Protein AF-A0A2M7H7P6-F1 (afdb_monomer_lite)

Radius of gyration: 34.3 Å; chains: 1; bounding box: 42×43×106 Å

Foldseek 3Di:
DLVVVCVVCPVVSLVVLLVVQLVVLCVVLVVVLVVVLVVLLVCLVVVVVPVDDSVVVSVVVNVVSVVVSVVSSVVRSVVVSVVDDDPPPDDPPPPPPPPPPPDQDQQHQPPVPPRHGNCVPVVVPD

Secondary structure (DSSP, 8-state):
-HHHHHHHH-HHHHHHHHHHHHHHHHHHHHHHHHHHHHHHHHHHHHHGGGSS-HHHHHHHHHHHHHHHHHHHHHHHHHHHHHH----------------------TTSBPTTSSSSBGGGTTTTT-

Sequence (126 aa):
LYEQKEKEIGSENMRLIERVVMLRVIDKLWMEHLTAMEDMRQGIGLRAVGQQDPLMVYKREGRALFDGLLASIQHDVARNIYRVNLVKKEPPRQKQAVIAGKKVGRNDPCPCGSGKKYKHCCGRGI

Structure (mmCIF, N/CA/C/O backbone):
data_AF-A0A2M7H7P6-F1
#
_entry.id   AF-A0A2M7H7P6-F1
#
loop_
_atom_site.group_PDB
_atom_site.id
_atom_site.type_symbol
_atom_site.label_atom_id
_atom_site.label_alt_id
_atom_site.label_comp_id
_atom_site.label_asym_id
_atom_site.label_entity_id
_atom_site.label_seq_id
_atom_site.pdbx_PDB_ins_code
_atom_site.Cartn_x
_atom_site.Cartn_y
_atom_site.Cartn_z
_atom_site.occupancy
_atom_site.B_iso_or_equiv
_atom_site.auth_seq_id
_atom_site.auth_comp_id
_atom_site.auth_asym_id
_atom_site.auth_atom_id
_atom_site.pdbx_PDB_model_num
ATOM 1 N N . LEU A 1 1 ? -21.315 0.460 5.368 1.00 82.75 1 LEU A N 1
ATOM 2 C CA . LEU A 1 1 ? -20.208 -0.378 5.900 1.00 82.75 1 LEU A CA 1
ATOM 3 C C . LEU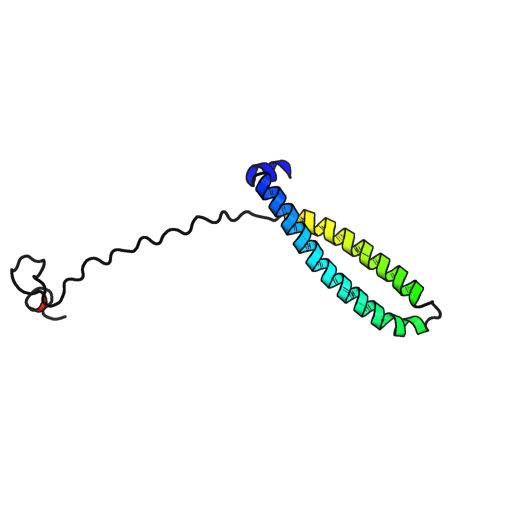 A 1 1 ? -19.122 0.470 6.557 1.00 82.75 1 LEU A C 1
ATOM 5 O O . LEU A 1 1 ? -18.858 0.258 7.730 1.00 82.75 1 LEU A O 1
ATOM 9 N N . TYR A 1 2 ? -18.540 1.451 5.856 1.00 87.56 2 TYR A N 1
ATOM 10 C CA . TYR A 1 2 ? -17.523 2.341 6.437 1.00 87.56 2 TYR A CA 1
ATOM 11 C C . TYR A 1 2 ? -18.008 3.103 7.680 1.00 87.56 2 TYR A C 1
ATOM 13 O O . TYR A 1 2 ? -17.400 3.009 8.738 1.00 87.56 2 TYR A O 1
ATOM 21 N N . GLU A 1 3 ? -19.158 3.774 7.579 1.00 89.94 3 GLU A N 1
ATOM 22 C CA . GLU A 1 3 ? -19.742 4.560 8.679 1.00 89.94 3 GLU A CA 1
ATOM 23 C C . GLU A 1 3 ? -20.009 3.732 9.941 1.00 89.94 3 GLU A C 1
ATOM 25 O O . GLU A 1 3 ? -19.872 4.218 11.059 1.00 89.94 3 GLU A O 1
ATOM 30 N N . GLN A 1 4 ? -20.393 2.464 9.775 1.00 87.88 4 GLN A N 1
ATOM 31 C CA . GLN A 1 4 ? -20.612 1.555 10.897 1.00 87.88 4 GLN A CA 1
ATOM 32 C C . GLN A 1 4 ? -19.295 1.265 11.618 1.00 87.88 4 GLN A C 1
ATOM 34 O O . GLN A 1 4 ? -19.225 1.354 12.840 1.00 87.88 4 GLN A O 1
ATOM 39 N N . LYS A 1 5 ? -18.230 1.019 10.852 1.00 85.56 5 LYS A N 1
ATOM 40 C CA . LYS A 1 5 ? -16.889 0.814 11.391 1.00 85.56 5 LYS A CA 1
ATOM 41 C C . LYS A 1 5 ? -16.346 2.070 12.081 1.00 85.56 5 LYS A C 1
ATOM 43 O O . LYS A 1 5 ? -15.743 1.972 13.146 1.00 85.56 5 LYS A O 1
ATOM 48 N N . GLU A 1 6 ? -16.604 3.251 11.521 1.00 89.69 6 GLU A N 1
ATOM 49 C CA . GLU A 1 6 ? -16.228 4.529 12.137 1.00 89.69 6 GLU A CA 1
ATOM 50 C C . GLU A 1 6 ? -16.952 4.752 13.475 1.00 89.69 6 GLU A C 1
ATOM 52 O O . GLU A 1 6 ? -16.329 5.194 14.440 1.00 89.69 6 GLU A O 1
ATOM 57 N N . LYS A 1 7 ? -18.234 4.374 13.579 1.00 89.56 7 LYS A N 1
ATOM 58 C CA . LYS A 1 7 ? -18.986 4.416 14.847 1.00 89.56 7 LYS A CA 1
ATOM 59 C C . LYS A 1 7 ? -18.428 3.451 15.900 1.00 89.56 7 LYS A C 1
ATOM 61 O O . LYS A 1 7 ? -18.401 3.802 17.074 1.00 89.56 7 LYS A O 1
ATOM 66 N N . GLU A 1 8 ? -17.975 2.263 15.499 1.00 86.56 8 GLU A N 1
ATOM 67 C CA . GLU A 1 8 ? -17.404 1.255 16.411 1.00 86.56 8 GLU A CA 1
ATOM 68 C C . GLU A 1 8 ? -16.015 1.640 16.950 1.00 86.56 8 GLU A C 1
ATOM 70 O O . GLU A 1 8 ? -15.700 1.383 18.113 1.00 86.56 8 GLU A O 1
ATOM 75 N N . ILE A 1 9 ? -15.177 2.247 16.106 1.00 86.31 9 ILE A N 1
ATOM 76 C CA . ILE A 1 9 ? -13.778 2.602 16.408 1.00 86.31 9 ILE A CA 1
ATOM 77 C C . ILE A 1 9 ? -13.671 4.006 17.035 1.00 86.31 9 ILE A C 1
ATOM 79 O O . ILE A 1 9 ? -12.785 4.263 17.859 1.00 86.31 9 ILE A O 1
ATOM 83 N N . GLY A 1 10 ? -14.584 4.905 16.666 1.00 90.69 10 GLY A N 1
ATOM 84 C CA . GLY A 1 10 ? -14.525 6.335 16.948 1.00 90.69 10 GLY A CA 1
ATOM 85 C C . GLY A 1 10 ? -13.794 7.104 15.846 1.00 90.69 10 GLY A C 1
ATOM 86 O O . GLY A 1 10 ? -12.785 6.641 15.311 1.00 90.69 10 GLY A O 1
ATOM 87 N N . SER A 1 11 ? -14.292 8.302 15.521 1.00 90.44 11 SER A N 1
ATOM 88 C CA . SER A 1 11 ? -13.818 9.078 14.364 1.00 90.44 11 SER A CA 1
ATOM 89 C C . SER A 1 11 ? -12.333 9.453 14.453 1.00 90.44 11 SER A C 1
ATOM 91 O O . SER A 1 11 ? -11.592 9.243 13.498 1.00 90.44 11 SER A O 1
ATOM 93 N N . GLU A 1 12 ? -11.846 9.909 15.613 1.00 91.00 12 GLU A N 1
ATOM 94 C CA . GLU A 1 12 ? -10.430 10.275 15.792 1.00 91.00 12 GLU A CA 1
ATOM 95 C C . GLU A 1 12 ? -9.489 9.080 15.558 1.00 91.00 12 GLU A C 1
ATOM 97 O O . GLU A 1 12 ? -8.536 9.157 14.777 1.00 91.00 12 GLU A O 1
ATOM 102 N N . ASN A 1 13 ? -9.809 7.939 16.173 1.00 90.00 13 ASN A N 1
ATOM 103 C CA . ASN A 1 13 ? -9.063 6.698 15.993 1.00 90.00 13 ASN A CA 1
ATOM 104 C C . ASN A 1 13 ? -9.130 6.208 14.542 1.00 90.00 13 ASN A C 1
ATOM 106 O O . ASN A 1 13 ? -8.135 5.703 14.024 1.00 90.00 13 ASN A O 1
ATOM 110 N N . MET A 1 14 ? -10.270 6.381 13.866 1.00 91.38 14 MET A N 1
ATOM 111 C CA . MET A 1 14 ? -10.415 6.013 12.461 1.00 91.38 14 MET A CA 1
ATOM 112 C C . MET A 1 14 ? -9.483 6.837 11.563 1.00 91.38 14 MET A C 1
ATOM 114 O O . MET A 1 14 ? -8.779 6.259 10.738 1.00 91.38 14 MET A O 1
ATOM 118 N N . ARG A 1 15 ? -9.369 8.155 11.784 1.00 93.75 15 ARG A N 1
ATOM 119 C CA . ARG A 1 15 ? -8.420 9.019 11.050 1.00 93.75 15 ARG A CA 1
ATOM 120 C C . ARG A 1 15 ? -6.964 8.649 11.305 1.00 93.75 15 ARG A C 1
ATOM 122 O O . ARG A 1 15 ? -6.146 8.686 10.383 1.00 93.75 15 ARG A O 1
ATOM 129 N N . LEU A 1 16 ? -6.631 8.268 12.539 1.00 92.19 16 LEU A N 1
ATOM 130 C CA . LEU A 1 16 ? -5.300 7.756 12.860 1.00 92.19 16 LEU A CA 1
ATOM 131 C C . LEU A 1 16 ? -5.018 6.458 12.090 1.00 92.19 16 LEU A C 1
ATOM 133 O O . LEU A 1 16 ? -3.953 6.321 11.490 1.00 92.19 16 LEU A O 1
ATOM 137 N N . ILE A 1 17 ? -5.979 5.530 12.066 1.00 92.12 17 ILE A N 1
ATOM 138 C CA . ILE A 1 17 ? -5.869 4.262 11.336 1.00 92.12 17 ILE A CA 1
ATOM 139 C C . ILE A 1 17 ? -5.712 4.512 9.837 1.00 92.12 17 ILE A C 1
ATOM 141 O O . ILE A 1 17 ? -4.800 3.948 9.243 1.00 92.12 17 ILE A O 1
ATOM 145 N N . GLU A 1 18 ? -6.543 5.367 9.235 1.00 94.06 18 GLU A N 1
ATOM 146 C CA . GLU A 1 18 ? -6.435 5.756 7.822 1.00 94.06 18 GLU A CA 1
ATOM 147 C C . GLU A 1 18 ? -5.010 6.220 7.498 1.00 94.06 18 GLU A C 1
ATOM 149 O O . GLU A 1 18 ? -4.379 5.699 6.579 1.00 94.06 18 GLU A O 1
ATOM 154 N N . ARG A 1 19 ? -4.466 7.147 8.298 1.00 95.62 19 ARG A N 1
ATOM 155 C CA . ARG A 1 19 ? -3.113 7.685 8.107 1.00 95.62 19 ARG A CA 1
ATOM 156 C C . ARG A 1 19 ? -2.040 6.609 8.237 1.00 95.62 19 ARG A C 1
ATOM 158 O O . ARG A 1 19 ? -1.167 6.517 7.380 1.00 95.62 19 ARG A O 1
ATOM 165 N N . VAL A 1 20 ? -2.099 5.798 9.292 1.00 94.56 20 VAL A N 1
ATOM 166 C CA . VAL A 1 20 ? -1.105 4.744 9.546 1.00 94.56 20 VAL A CA 1
ATOM 167 C C . VAL A 1 20 ? -1.152 3.672 8.459 1.00 94.56 20 VAL A C 1
ATOM 169 O O . VAL A 1 20 ? -0.104 3.226 7.998 1.00 94.56 20 VAL A O 1
ATOM 172 N N . VAL A 1 21 ? -2.349 3.271 8.024 1.00 95.38 21 VAL A N 1
ATOM 173 C CA . VAL A 1 21 ? -2.524 2.294 6.944 1.00 95.38 21 VAL A CA 1
ATOM 174 C C . VAL A 1 21 ? -1.998 2.854 5.626 1.00 95.38 21 VAL A C 1
ATOM 176 O O . VAL A 1 21 ? -1.232 2.160 4.963 1.00 95.38 21 VAL A O 1
ATOM 179 N N . MET A 1 22 ? -2.343 4.096 5.267 1.00 95.50 22 MET A N 1
ATOM 180 C CA . MET A 1 22 ? -1.842 4.733 4.045 1.00 95.50 22 MET A CA 1
ATOM 181 C C . MET A 1 22 ? -0.316 4.789 4.023 1.00 95.50 22 MET A C 1
ATOM 183 O O . MET A 1 22 ? 0.286 4.283 3.082 1.00 95.50 22 MET A O 1
ATOM 187 N N . LEU A 1 23 ? 0.307 5.333 5.073 1.00 97.00 23 LEU A N 1
ATOM 188 C CA . LEU A 1 23 ? 1.766 5.446 5.144 1.00 97.00 23 LEU A CA 1
ATOM 189 C C . LEU A 1 23 ? 2.439 4.075 5.052 1.00 97.00 23 LEU A C 1
ATOM 191 O O . LEU A 1 23 ? 3.341 3.884 4.246 1.00 97.00 23 LEU A O 1
ATOM 195 N N . ARG A 1 24 ? 1.948 3.081 5.801 1.00 96.19 24 ARG A N 1
ATOM 196 C CA . ARG A 1 24 ? 2.537 1.737 5.801 1.00 96.19 24 ARG A CA 1
ATOM 197 C C . ARG A 1 24 ? 2.422 1.030 4.448 1.00 96.19 24 ARG A C 1
ATOM 199 O O . ARG A 1 24 ? 3.341 0.307 4.068 1.00 96.19 24 ARG A O 1
ATOM 206 N N . VAL A 1 25 ? 1.292 1.186 3.757 1.00 97.38 25 VAL A N 1
ATOM 207 C CA . VAL A 1 25 ? 1.082 0.594 2.426 1.00 97.38 25 VAL A CA 1
ATOM 208 C C . VAL A 1 25 ? 1.971 1.285 1.395 1.00 97.38 25 VAL A C 1
ATOM 210 O O . VAL A 1 25 ? 2.650 0.596 0.636 1.00 97.38 25 VAL A O 1
ATOM 213 N N . ILE A 1 26 ? 2.009 2.621 1.400 1.00 97.81 26 ILE A N 1
ATOM 214 C CA . ILE A 1 26 ? 2.831 3.406 0.474 1.00 97.81 26 ILE A CA 1
ATOM 215 C C . ILE A 1 26 ? 4.312 3.083 0.674 1.00 97.81 26 ILE A C 1
ATOM 217 O O . ILE A 1 26 ? 4.967 2.736 -0.300 1.00 97.81 26 ILE A O 1
ATOM 221 N N . ASP A 1 27 ? 4.823 3.116 1.907 1.00 98.25 27 ASP A N 1
ATOM 222 C CA . ASP A 1 27 ? 6.239 2.845 2.191 1.00 98.25 27 ASP A CA 1
ATOM 223 C C . ASP A 1 27 ? 6.660 1.461 1.692 1.00 98.25 27 ASP A C 1
ATOM 225 O O . ASP A 1 27 ? 7.691 1.315 1.031 1.00 98.25 27 ASP A O 1
ATOM 229 N N . LYS A 1 28 ? 5.843 0.437 1.972 1.00 97.69 28 LYS A N 1
ATOM 230 C CA . LYS A 1 28 ? 6.124 -0.934 1.542 1.00 97.69 28 LYS A CA 1
ATOM 231 C C . LYS A 1 28 ? 6.172 -1.036 0.016 1.00 97.69 28 LYS A C 1
ATOM 233 O O . LYS A 1 28 ? 7.159 -1.519 -0.532 1.00 97.69 28 LYS A O 1
ATOM 238 N N . LEU A 1 29 ? 5.110 -0.597 -0.659 1.00 98.06 29 LEU A N 1
ATOM 239 C CA . LEU A 1 29 ? 4.989 -0.761 -2.107 1.00 98.06 29 LEU A CA 1
ATOM 240 C C . LEU A 1 29 ? 5.958 0.148 -2.872 1.00 98.06 29 LEU A C 1
ATOM 242 O O . LEU A 1 29 ? 6.425 -0.217 -3.947 1.00 98.06 29 LEU A O 1
ATOM 246 N N . TRP A 1 30 ? 6.305 1.311 -2.319 1.00 98.25 30 TRP A N 1
ATOM 247 C CA . TRP A 1 30 ? 7.304 2.201 -2.900 1.00 98.25 30 TRP A CA 1
ATOM 248 C C . TRP A 1 30 ? 8.705 1.590 -2.860 1.00 98.25 30 TRP A C 1
ATOM 250 O O . TRP A 1 30 ? 9.404 1.632 -3.868 1.00 98.25 30 TRP A O 1
ATOM 260 N N . MET A 1 31 ? 9.107 0.970 -1.743 1.00 98.00 31 MET A N 1
ATOM 261 C CA . MET A 1 31 ? 10.382 0.243 -1.679 1.00 98.00 31 MET A CA 1
ATOM 262 C C . MET A 1 31 ? 10.441 -0.881 -2.719 1.00 98.00 31 MET A C 1
ATOM 264 O O . MET A 1 31 ? 11.415 -0.968 -3.461 1.00 98.00 31 MET A O 1
ATOM 268 N N . GLU A 1 32 ? 9.382 -1.692 -2.821 1.00 97.44 32 GLU A N 1
ATOM 269 C CA . GLU A 1 32 ? 9.281 -2.753 -3.834 1.00 97.44 32 GLU A CA 1
ATOM 270 C C . GLU A 1 32 ? 9.356 -2.184 -5.263 1.00 97.44 32 GLU A C 1
ATOM 272 O O . GLU A 1 32 ? 10.060 -2.728 -6.116 1.00 97.44 32 GLU A O 1
ATOM 277 N N . HIS A 1 33 ? 8.695 -1.051 -5.522 1.00 98.06 33 HIS A N 1
ATOM 278 C CA . HIS A 1 33 ? 8.755 -0.360 -6.809 1.00 98.06 33 HIS A CA 1
ATOM 279 C C . HIS A 1 33 ? 10.166 0.139 -7.144 1.00 98.06 33 HIS A C 1
ATOM 281 O O . HIS A 1 33 ? 10.616 -0.046 -8.272 1.00 98.06 33 HIS A O 1
ATOM 287 N N . LEU A 1 34 ? 10.886 0.737 -6.189 1.00 97.81 34 LEU A N 1
ATOM 288 C CA . LEU A 1 34 ? 12.263 1.190 -6.407 1.00 97.81 34 LEU A CA 1
ATOM 289 C C . LEU A 1 34 ? 13.201 0.024 -6.742 1.00 97.81 34 LEU A C 1
ATOM 291 O O . LEU A 1 34 ? 14.025 0.160 -7.644 1.00 97.81 34 LEU A O 1
ATOM 295 N N . THR A 1 35 ? 13.050 -1.122 -6.070 1.00 97.19 35 THR A N 1
ATOM 296 C CA . THR A 1 35 ? 13.797 -2.342 -6.412 1.00 97.19 35 THR A CA 1
ATOM 297 C C . THR A 1 35 ? 13.479 -2.800 -7.833 1.00 97.19 35 THR A C 1
ATOM 299 O O . THR A 1 35 ? 14.394 -2.992 -8.628 1.00 97.19 35 THR A O 1
ATOM 302 N N . ALA A 1 36 ? 12.195 -2.875 -8.199 1.00 96.06 36 ALA A N 1
ATOM 303 C CA . ALA A 1 36 ? 11.790 -3.260 -9.551 1.00 96.06 36 ALA A CA 1
ATOM 304 C C . ALA A 1 36 ? 12.320 -2.294 -10.629 1.00 96.06 36 ALA A C 1
ATOM 306 O O . ALA A 1 36 ? 12.722 -2.723 -11.710 1.00 96.06 36 ALA A O 1
ATOM 307 N N . MET A 1 37 ? 12.347 -0.990 -10.339 1.00 96.50 37 MET A N 1
ATOM 308 C CA . MET A 1 37 ? 12.899 0.029 -11.235 1.00 96.50 37 MET A CA 1
ATOM 309 C C . MET A 1 37 ? 14.414 -0.115 -11.410 1.00 96.50 37 MET A C 1
ATOM 311 O O . MET A 1 37 ? 14.909 0.058 -12.525 1.00 96.50 37 MET A O 1
ATOM 315 N N . GLU A 1 38 ? 15.150 -0.451 -10.348 1.00 95.38 38 GLU A N 1
ATOM 316 C CA . GLU A 1 38 ? 16.591 -0.705 -10.424 1.00 95.38 38 GLU A CA 1
ATOM 317 C C . GLU A 1 38 ? 16.900 -1.972 -11.233 1.00 95.38 38 GLU A C 1
ATOM 319 O O . GLU A 1 38 ? 17.729 -1.922 -12.144 1.00 95.38 38 GLU A O 1
ATOM 324 N N . ASP A 1 39 ? 16.176 -3.067 -10.991 1.00 93.00 39 ASP A N 1
ATOM 325 C CA . ASP A 1 39 ? 16.319 -4.316 -11.752 1.00 93.00 39 ASP A CA 1
ATOM 326 C C . ASP A 1 39 ? 16.032 -4.093 -13.246 1.00 93.00 39 ASP A C 1
ATOM 328 O O . ASP A 1 39 ? 16.777 -4.535 -14.128 1.00 93.00 39 ASP A O 1
ATOM 332 N N . MET A 1 40 ? 14.971 -3.340 -13.549 1.00 92.25 40 MET A N 1
ATOM 333 C CA . MET A 1 40 ? 14.617 -2.960 -14.915 1.00 92.25 40 MET A CA 1
ATOM 334 C C . MET A 1 40 ? 15.722 -2.118 -15.564 1.00 92.25 40 MET A C 1
ATOM 336 O O . MET A 1 40 ? 16.112 -2.387 -16.703 1.00 92.25 40 MET A O 1
ATOM 340 N N . ARG A 1 41 ? 16.261 -1.123 -14.846 1.00 91.75 41 ARG A N 1
ATOM 341 C CA . ARG A 1 41 ? 17.352 -0.259 -15.322 1.00 91.75 41 ARG A CA 1
ATOM 342 C C . ARG A 1 41 ? 18.590 -1.069 -15.700 1.00 91.75 41 ARG A C 1
ATOM 344 O O . ARG A 1 41 ? 19.170 -0.823 -16.756 1.00 91.75 41 ARG A O 1
ATOM 351 N N . GLN A 1 42 ? 18.966 -2.045 -14.874 1.00 90.38 42 GLN A N 1
ATOM 352 C CA . GLN A 1 42 ? 20.095 -2.938 -15.143 1.00 90.38 42 GLN A CA 1
ATOM 353 C C . GLN A 1 42 ? 19.819 -3.870 -16.337 1.00 90.38 42 GLN A C 1
ATOM 355 O O . GLN A 1 42 ? 20.705 -4.105 -17.159 1.00 90.38 42 GLN A O 1
ATOM 360 N N . GLY A 1 43 ? 18.579 -4.348 -16.490 1.00 86.81 43 GLY A N 1
ATOM 361 C CA . GLY A 1 43 ? 18.171 -5.235 -17.587 1.00 86.81 43 GLY A CA 1
ATOM 362 C C . GLY A 1 43 ? 18.009 -4.557 -18.955 1.00 86.81 43 GLY A C 1
ATOM 363 O O . GLY A 1 43 ? 18.149 -5.215 -19.989 1.00 86.81 43 GLY A O 1
ATOM 364 N N . ILE A 1 44 ? 17.745 -3.248 -19.000 1.00 83.94 44 ILE A N 1
ATOM 365 C CA . ILE A 1 44 ? 17.530 -2.510 -20.257 1.00 83.94 44 ILE A CA 1
ATOM 366 C C . ILE A 1 44 ? 18.777 -2.489 -21.143 1.00 83.94 44 ILE A C 1
ATOM 368 O O . ILE A 1 44 ? 18.639 -2.551 -22.363 1.00 83.94 44 ILE A O 1
ATOM 372 N N . GLY A 1 45 ? 19.982 -2.499 -20.566 1.00 75.12 45 GLY A N 1
ATOM 373 C CA . GLY A 1 45 ? 21.225 -2.585 -21.342 1.00 75.12 45 GLY A CA 1
ATOM 374 C C . GLY A 1 45 ? 21.317 -3.857 -22.195 1.00 75.12 45 GLY A C 1
ATOM 375 O O . GLY A 1 45 ? 21.805 -3.813 -23.319 1.00 75.12 45 GLY A O 1
ATOM 376 N N . LEU A 1 46 ? 20.770 -4.973 -21.703 1.00 73.06 46 LEU A N 1
ATOM 377 C CA . LEU A 1 46 ? 20.716 -6.243 -22.434 1.00 73.06 46 LEU A CA 1
ATOM 378 C C . LEU A 1 46 ? 19.565 -6.279 -23.458 1.00 73.06 46 LEU A C 1
ATOM 380 O O . LEU A 1 46 ? 19.683 -6.930 -24.492 1.00 73.06 46 LEU A O 1
ATOM 384 N N . ARG A 1 47 ? 18.462 -5.558 -23.206 1.00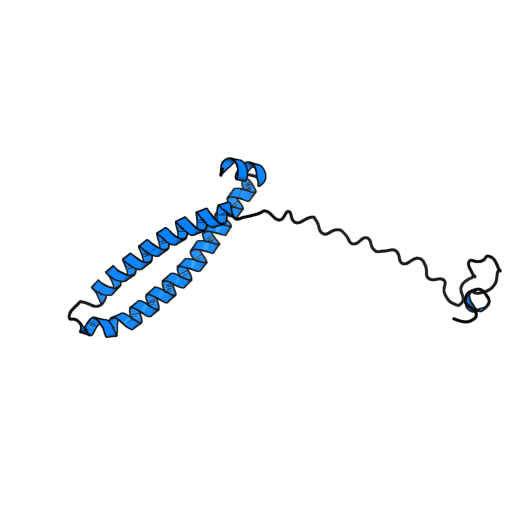 65.12 47 ARG A N 1
ATOM 385 C CA . ARG A 1 47 ? 17.303 -5.453 -24.122 1.00 65.12 47 ARG A CA 1
ATOM 386 C C . ARG A 1 47 ? 17.500 -4.434 -25.250 1.00 65.12 47 ARG A C 1
ATOM 388 O O . ARG A 1 47 ? 16.890 -4.566 -26.308 1.00 65.12 47 ARG A O 1
ATOM 395 N N . ALA A 1 48 ? 18.384 -3.458 -25.055 1.00 60.03 48 ALA A N 1
ATOM 396 C CA . ALA A 1 48 ? 18.771 -2.449 -26.043 1.00 60.03 48 ALA A CA 1
ATOM 397 C C . ALA A 1 48 ? 19.423 -3.028 -27.312 1.00 60.03 48 ALA A C 1
ATOM 399 O O . ALA A 1 48 ? 19.508 -2.346 -28.331 1.00 60.03 48 ALA A O 1
ATOM 400 N N . VAL A 1 49 ? 19.826 -4.304 -27.287 1.00 57.38 49 VAL A N 1
ATOM 401 C CA . VAL A 1 49 ? 20.356 -5.030 -28.455 1.00 57.38 49 VAL A CA 1
ATOM 402 C C . VAL A 1 49 ? 19.315 -5.127 -29.601 1.00 57.38 49 VAL A C 1
ATOM 404 O O . VAL A 1 49 ? 19.663 -5.472 -30.725 1.00 57.38 49 VAL A O 1
ATOM 407 N N . GLY A 1 50 ? 18.049 -4.747 -29.368 1.00 64.12 50 GLY A N 1
ATOM 408 C CA . GLY A 1 50 ? 16.939 -4.783 -30.333 1.00 64.12 50 GLY A CA 1
ATOM 409 C C . GLY A 1 50 ? 16.547 -3.464 -31.026 1.00 64.12 50 GLY A C 1
ATOM 410 O O . GLY A 1 50 ? 15.360 -3.263 -31.264 1.00 64.12 50 GLY A O 1
ATOM 411 N N . GLN A 1 51 ? 17.485 -2.561 -31.342 1.00 72.25 51 GLN A N 1
ATOM 412 C CA . GLN A 1 51 ? 17.262 -1.307 -32.110 1.00 72.25 51 GLN A CA 1
ATOM 413 C C . GLN A 1 51 ? 16.334 -0.239 -31.489 1.00 72.25 51 GLN A C 1
ATOM 415 O O . GLN A 1 51 ? 16.179 0.839 -32.062 1.00 72.25 51 GLN A O 1
ATOM 420 N N . GLN A 1 52 ? 15.717 -0.489 -30.334 1.00 77.25 52 GLN A N 1
ATOM 421 C CA . GLN A 1 52 ? 14.913 0.513 -29.630 1.00 77.25 52 GLN A CA 1
ATOM 422 C C . GLN A 1 52 ? 15.782 1.370 -28.708 1.00 77.25 52 GLN A C 1
ATOM 424 O O . GLN A 1 52 ? 16.698 0.863 -28.062 1.00 77.25 52 GLN A O 1
ATOM 429 N N . ASP A 1 53 ? 15.462 2.664 -28.616 1.00 87.50 53 ASP A N 1
ATOM 430 C CA . ASP A 1 53 ? 16.131 3.585 -27.695 1.00 87.50 53 ASP A CA 1
ATOM 431 C C . ASP A 1 53 ? 15.912 3.128 -26.231 1.00 87.50 53 ASP A C 1
ATOM 433 O O . ASP A 1 53 ? 14.759 3.093 -25.769 1.00 87.50 53 ASP A O 1
ATOM 437 N N . PRO A 1 54 ? 16.989 2.810 -25.481 1.00 88.75 54 PRO A N 1
ATOM 438 C CA . PRO A 1 54 ? 16.920 2.382 -24.083 1.00 88.75 54 PRO A CA 1
ATOM 439 C C . PRO A 1 54 ? 16.106 3.324 -23.192 1.00 88.75 54 PRO A C 1
ATOM 441 O O . PRO A 1 54 ? 15.376 2.880 -22.302 1.00 88.75 54 PRO A O 1
ATOM 444 N N . LEU A 1 55 ? 16.204 4.635 -23.431 1.00 89.00 55 LEU A N 1
ATOM 445 C CA . LEU A 1 55 ? 15.537 5.644 -22.618 1.00 89.00 55 LEU A CA 1
ATOM 446 C C . LEU A 1 55 ? 14.021 5.627 -22.833 1.00 89.00 55 LEU A C 1
ATOM 448 O O . LEU A 1 55 ? 13.254 5.822 -21.886 1.00 89.00 55 LEU A O 1
ATOM 452 N N . MET A 1 56 ? 13.576 5.386 -24.066 1.00 89.75 56 MET A N 1
ATOM 453 C CA . MET A 1 56 ? 12.152 5.279 -24.385 1.00 89.75 56 MET A CA 1
ATOM 454 C C . MET A 1 56 ? 11.534 4.032 -23.756 1.00 89.75 56 MET A C 1
ATOM 456 O O . MET A 1 56 ? 10.446 4.118 -23.180 1.00 89.75 56 MET A O 1
ATOM 460 N N . VAL A 1 57 ? 12.246 2.900 -23.801 1.00 88.75 57 VAL A N 1
ATOM 461 C CA . VAL A 1 57 ? 11.827 1.656 -23.136 1.00 88.75 57 VAL A CA 1
ATOM 462 C C . VAL A 1 57 ? 11.724 1.868 -21.628 1.00 88.75 57 VAL A C 1
ATOM 464 O O . VAL A 1 57 ? 10.669 1.597 -21.058 1.00 88.75 57 VAL A O 1
ATOM 467 N N . TYR A 1 58 ? 12.755 2.450 -21.001 1.00 91.94 58 TYR A N 1
ATOM 468 C CA . TYR A 1 58 ? 12.754 2.761 -19.567 1.00 91.94 58 TYR A CA 1
ATOM 469 C C . TYR A 1 58 ? 11.540 3.597 -19.155 1.00 91.94 58 TYR A C 1
ATOM 471 O O . TYR A 1 58 ? 10.846 3.266 -18.197 1.00 91.94 58 TYR A O 1
ATOM 479 N N . LYS A 1 59 ? 11.255 4.679 -19.891 1.00 92.81 59 LYS A N 1
ATOM 480 C CA . LYS A 1 59 ? 10.122 5.567 -19.595 1.00 92.81 59 LYS A CA 1
ATOM 481 C C . LYS A 1 59 ? 8.784 4.847 -19.725 1.00 92.81 59 LYS A C 1
ATOM 483 O O . LYS A 1 59 ? 7.918 5.015 -18.868 1.00 92.81 59 LYS A O 1
ATOM 488 N N . ARG A 1 60 ? 8.604 4.062 -20.791 1.00 93.06 60 ARG A N 1
ATOM 489 C CA . ARG A 1 60 ? 7.355 3.338 -21.049 1.00 93.06 60 ARG A CA 1
ATOM 490 C C . ARG A 1 60 ? 7.119 2.239 -20.013 1.00 93.06 60 ARG A C 1
ATOM 492 O O . ARG A 1 60 ? 6.035 2.187 -19.439 1.00 93.06 60 ARG A O 1
ATOM 499 N N . GLU A 1 61 ? 8.107 1.377 -19.778 1.00 92.81 61 GLU A N 1
ATOM 500 C CA . GLU A 1 61 ? 7.997 0.290 -18.798 1.00 92.81 61 GLU A CA 1
ATOM 501 C C . GLU A 1 61 ? 7.881 0.844 -17.372 1.00 92.81 61 GLU A C 1
ATOM 503 O O . GLU A 1 61 ? 6.994 0.433 -16.626 1.00 92.81 61 GLU A O 1
ATOM 508 N N . GLY A 1 62 ? 8.681 1.855 -17.022 1.00 95.44 62 GLY A N 1
ATOM 509 C CA . GLY A 1 62 ? 8.612 2.508 -15.715 1.00 95.44 62 GLY A CA 1
ATOM 510 C C . GLY A 1 62 ? 7.250 3.148 -15.446 1.00 95.44 62 GLY A C 1
ATOM 511 O O . GLY A 1 62 ? 6.722 3.035 -14.340 1.00 95.44 62 GLY A O 1
ATOM 512 N N . ARG A 1 63 ? 6.622 3.751 -16.467 1.00 96.75 63 ARG A N 1
ATOM 513 C CA . ARG A 1 63 ? 5.255 4.269 -16.335 1.00 96.75 63 ARG A CA 1
ATOM 514 C C . ARG A 1 63 ? 4.241 3.153 -16.081 1.00 96.75 63 ARG A C 1
ATOM 516 O O . ARG A 1 63 ? 3.405 3.307 -15.198 1.00 96.75 63 ARG A O 1
ATOM 523 N N . ALA A 1 64 ? 4.342 2.033 -16.797 1.00 96.50 64 ALA A N 1
ATOM 524 C CA . ALA A 1 64 ? 3.457 0.889 -16.586 1.00 96.50 64 ALA A CA 1
ATOM 525 C C . ALA A 1 64 ? 3.592 0.308 -15.164 1.00 96.50 64 ALA A C 1
ATOM 527 O O . ALA A 1 64 ? 2.583 0.016 -14.520 1.00 96.50 64 ALA A O 1
ATOM 528 N N . LEU A 1 65 ? 4.821 0.200 -14.642 1.00 97.06 65 LEU A N 1
ATOM 529 C CA . LEU A 1 65 ? 5.071 -0.216 -13.257 1.00 97.06 65 LEU A CA 1
ATOM 530 C C . LEU A 1 65 ? 4.471 0.768 -12.246 1.00 97.06 65 LEU A C 1
ATOM 532 O O . LEU A 1 65 ? 3.883 0.348 -11.251 1.00 97.06 65 LEU A O 1
ATOM 536 N N . PHE A 1 66 ? 4.593 2.071 -12.500 1.00 97.94 66 PHE A N 1
ATOM 537 C CA . PHE A 1 66 ? 4.033 3.104 -11.633 1.00 97.94 66 PHE A CA 1
ATOM 538 C C . PHE A 1 66 ? 2.497 3.097 -11.618 1.00 97.94 66 PHE A C 1
ATOM 540 O O . PHE A 1 66 ? 1.889 3.184 -10.552 1.00 97.94 66 PHE A O 1
ATOM 547 N N . ASP A 1 67 ? 1.849 2.933 -12.773 1.00 98.06 67 ASP A N 1
ATOM 548 C CA . ASP A 1 67 ? 0.387 2.827 -12.838 1.00 98.06 67 ASP A CA 1
ATOM 549 C C . ASP A 1 67 ? -0.107 1.580 -12.064 1.00 98.06 67 ASP A C 1
ATOM 551 O O . ASP A 1 67 ? -1.094 1.646 -11.324 1.00 98.06 67 ASP A O 1
ATOM 555 N N . GLY A 1 68 ? 0.630 0.463 -12.144 1.00 98.12 68 GLY A N 1
ATOM 556 C CA . GLY A 1 68 ? 0.373 -0.744 -11.346 1.00 98.12 68 GLY A CA 1
ATOM 557 C C . GLY A 1 68 ? 0.580 -0.549 -9.837 1.00 98.12 68 GLY A C 1
ATOM 558 O O . GLY A 1 68 ? -0.204 -1.060 -9.028 1.00 98.12 68 GLY A O 1
ATOM 559 N N . LEU A 1 69 ? 1.591 0.232 -9.444 1.00 98.19 69 LEU A N 1
ATOM 560 C CA . LEU A 1 69 ? 1.823 0.633 -8.055 1.00 98.19 69 LEU A CA 1
ATOM 561 C C . LEU A 1 69 ? 0.625 1.418 -7.504 1.00 98.19 69 LEU A C 1
ATOM 563 O O . LEU A 1 69 ? 0.130 1.092 -6.425 1.00 98.19 69 LEU A O 1
ATOM 567 N N . LEU A 1 70 ? 0.128 2.420 -8.238 1.00 98.06 70 LEU A N 1
ATOM 568 C CA . LEU A 1 70 ? -1.019 3.225 -7.803 1.00 98.06 70 LEU A CA 1
ATOM 569 C C . LEU A 1 70 ? -2.270 2.365 -7.584 1.00 98.06 70 LEU A C 1
ATOM 571 O O . LEU A 1 70 ? -2.948 2.513 -6.563 1.00 98.06 70 LEU A O 1
ATOM 575 N N . ALA A 1 71 ? -2.547 1.434 -8.501 1.00 98.12 71 ALA A N 1
ATOM 576 C CA . ALA A 1 71 ? -3.659 0.496 -8.364 1.00 98.12 71 ALA A CA 1
ATOM 577 C C . ALA A 1 71 ? -3.504 -0.401 -7.122 1.00 98.12 71 ALA A C 1
ATOM 579 O O . ALA A 1 71 ? -4.460 -0.597 -6.366 1.00 98.12 71 ALA A O 1
ATOM 580 N N . SER A 1 72 ? -2.288 -0.894 -6.873 1.00 97.94 72 SER A N 1
ATOM 581 C CA . SER A 1 72 ? -1.972 -1.719 -5.700 1.00 97.94 72 SER A CA 1
ATOM 582 C C . SER A 1 72 ? -2.143 -0.945 -4.392 1.00 97.94 72 SER A C 1
ATOM 584 O O . SER A 1 72 ? -2.761 -1.459 -3.463 1.00 97.94 72 SER A O 1
ATOM 586 N N . ILE A 1 73 ? -1.687 0.313 -4.332 1.00 97.75 73 ILE A N 1
ATOM 587 C CA . ILE A 1 73 ? -1.868 1.181 -3.158 1.00 97.75 73 ILE A CA 1
ATOM 588 C C . ILE A 1 73 ? -3.358 1.352 -2.850 1.00 97.75 73 ILE A C 1
ATOM 590 O O . ILE A 1 73 ? -3.776 1.147 -1.711 1.00 97.75 73 ILE A O 1
ATOM 594 N N . GLN A 1 74 ? -4.176 1.695 -3.849 1.00 97.00 74 GLN A N 1
ATOM 595 C CA . GLN A 1 74 ? -5.617 1.876 -3.649 1.00 97.00 74 GLN A CA 1
ATOM 596 C C . GLN A 1 74 ? -6.290 0.593 -3.144 1.00 97.00 74 GLN A C 1
ATOM 598 O O . GLN A 1 74 ? -7.071 0.638 -2.188 1.00 97.00 74 GLN A O 1
ATOM 603 N N . HIS A 1 75 ? -5.958 -0.552 -3.750 1.00 97.19 75 HIS A N 1
ATOM 604 C CA . HIS A 1 75 ? -6.487 -1.852 -3.346 1.00 97.19 75 HIS A CA 1
ATOM 605 C C . HIS A 1 75 ? -6.110 -2.197 -1.899 1.00 97.19 75 HIS A C 1
ATOM 607 O O . HIS A 1 75 ? -6.978 -2.531 -1.085 1.00 97.19 75 HIS A O 1
ATOM 613 N N . ASP A 1 76 ? -4.826 -2.088 -1.560 1.00 96.62 76 ASP A N 1
ATOM 614 C CA . ASP A 1 76 ? -4.309 -2.486 -0.257 1.00 96.62 76 ASP A CA 1
ATOM 615 C C . ASP A 1 76 ? -4.760 -1.544 0.853 1.00 96.62 76 ASP A C 1
ATOM 617 O O . ASP A 1 76 ? -5.103 -2.021 1.937 1.00 96.62 76 ASP A O 1
ATOM 621 N N . VAL A 1 77 ? -4.833 -0.233 0.611 1.00 95.94 77 VAL A N 1
ATOM 622 C CA . VAL A 1 77 ? -5.376 0.717 1.593 1.00 95.94 77 VAL A CA 1
ATOM 623 C C . VAL A 1 77 ? -6.819 0.353 1.927 1.00 95.94 77 VAL A C 1
ATOM 625 O O . VAL A 1 77 ? -7.134 0.144 3.101 1.00 95.94 77 VAL A O 1
ATOM 628 N N . ALA A 1 78 ? -7.681 0.187 0.919 1.00 94.31 78 ALA A N 1
ATOM 629 C CA . ALA A 1 78 ? -9.076 -0.184 1.141 1.00 94.31 78 ALA A CA 1
ATOM 630 C C . ALA A 1 78 ? -9.184 -1.520 1.894 1.00 94.31 78 ALA A C 1
ATOM 632 O O . ALA A 1 78 ? -9.869 -1.623 2.914 1.00 9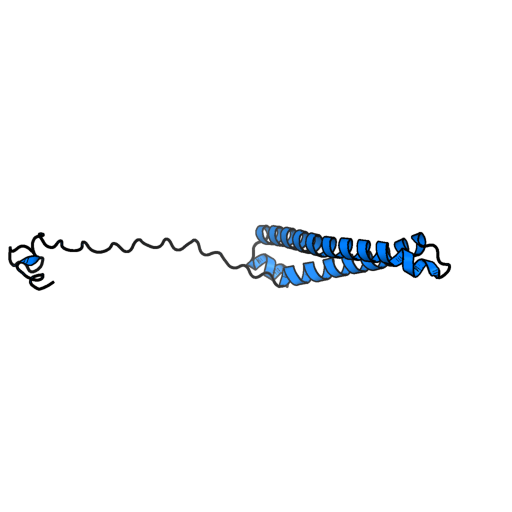4.31 78 ALA A O 1
ATOM 633 N N . ARG A 1 79 ? -8.447 -2.543 1.449 1.00 94.06 79 ARG A N 1
ATOM 634 C CA . ARG A 1 79 ? -8.449 -3.873 2.066 1.00 94.06 79 ARG A CA 1
ATOM 635 C C . ARG A 1 79 ? -7.993 -3.849 3.525 1.00 94.06 79 ARG A C 1
ATOM 637 O O . ARG A 1 79 ? -8.612 -4.500 4.370 1.00 94.06 79 ARG A O 1
ATOM 644 N N . ASN A 1 80 ? -6.912 -3.135 3.830 1.00 92.75 80 ASN A N 1
ATOM 645 C CA . ASN A 1 80 ? -6.366 -3.059 5.183 1.00 92.75 80 ASN A CA 1
ATOM 646 C C . ASN A 1 80 ? -7.295 -2.275 6.107 1.00 92.75 80 ASN A C 1
ATOM 648 O O . ASN A 1 80 ? -7.566 -2.746 7.210 1.00 92.75 80 ASN A O 1
ATOM 652 N N . ILE A 1 81 ? -7.871 -1.164 5.637 1.00 91.12 81 ILE A N 1
ATOM 653 C CA . ILE A 1 81 ? -8.874 -0.398 6.385 1.00 91.12 81 ILE A CA 1
ATOM 654 C C . ILE A 1 81 ? -10.010 -1.308 6.856 1.00 91.12 81 ILE A C 1
ATOM 656 O O . ILE A 1 81 ? -10.367 -1.262 8.031 1.00 91.12 81 ILE A O 1
ATOM 660 N N . TYR A 1 82 ? -10.538 -2.194 6.005 1.00 88.81 82 TYR A N 1
ATOM 661 C CA . TYR A 1 82 ? -11.613 -3.111 6.403 1.00 88.81 82 TYR A CA 1
ATOM 662 C C . TYR A 1 82 ? -11.149 -4.275 7.291 1.00 88.81 82 TYR A C 1
ATOM 664 O O . TYR A 1 82 ? -11.934 -4.734 8.118 1.00 88.81 82 TYR A O 1
ATOM 672 N N . ARG A 1 83 ? -9.881 -4.694 7.217 1.00 87.06 83 ARG A N 1
ATOM 673 C CA . ARG A 1 83 ? -9.320 -5.785 8.039 1.00 87.06 83 ARG A CA 1
ATOM 674 C C . ARG A 1 83 ? -8.852 -5.385 9.438 1.00 87.06 83 ARG A C 1
ATOM 676 O O . ARG A 1 83 ? -8.653 -6.269 10.267 1.00 87.06 83 ARG A O 1
ATOM 683 N N . VAL A 1 84 ? -8.654 -4.096 9.715 1.00 82.56 84 VAL A N 1
ATOM 684 C CA . VAL A 1 84 ? -8.225 -3.634 11.047 1.00 82.56 84 VAL A CA 1
ATOM 685 C C . VAL A 1 84 ? -9.275 -4.021 12.092 1.00 82.56 84 VAL A C 1
ATOM 687 O O . VAL A 1 84 ? -10.400 -3.526 12.041 1.00 82.56 84 VAL A O 1
ATOM 690 N N . ASN A 1 85 ? -8.891 -4.882 13.034 1.00 72.50 85 ASN A N 1
ATOM 691 C CA . ASN A 1 85 ? -9.646 -5.184 14.246 1.00 72.50 85 ASN A CA 1
ATOM 692 C C . ASN A 1 85 ? -8.948 -4.477 15.409 1.00 72.50 85 ASN A C 1
ATOM 694 O O . ASN A 1 85 ? -7.767 -4.728 15.659 1.00 72.50 85 ASN A O 1
ATOM 698 N N . LEU A 1 86 ? -9.649 -3.584 16.111 1.00 64.38 86 LEU A N 1
ATOM 699 C CA . LEU A 1 86 ? -9.100 -2.963 17.312 1.00 64.38 86 LEU A CA 1
ATOM 700 C C . LEU A 1 86 ? -9.021 -4.013 18.420 1.00 64.38 86 LEU A C 1
ATOM 702 O O . LEU A 1 86 ? -10.020 -4.345 19.057 1.00 64.38 86 LEU A O 1
ATOM 706 N N . VAL A 1 87 ? -7.815 -4.503 18.693 1.00 62.41 87 VAL A N 1
ATOM 707 C CA . VAL A 1 87 ? -7.542 -5.139 19.980 1.00 62.41 87 VAL A CA 1
ATOM 708 C C . VAL A 1 87 ? -7.593 -4.017 21.010 1.00 62.41 87 VAL A C 1
ATOM 710 O O . VAL A 1 87 ? -6.641 -3.245 21.138 1.00 62.41 87 VAL A O 1
ATOM 713 N N . LYS A 1 88 ? -8.724 -3.882 21.716 1.00 61.53 88 LYS A N 1
ATOM 714 C CA . LYS A 1 88 ? -8.790 -3.041 22.914 1.00 61.53 88 LYS A CA 1
ATOM 715 C C . LYS A 1 88 ? -7.698 -3.545 23.845 1.00 61.53 88 LYS A C 1
ATOM 717 O O . LYS A 1 88 ? -7.791 -4.647 24.378 1.00 61.53 88 LYS A O 1
ATOM 722 N N . LYS A 1 89 ? -6.628 -2.766 23.984 1.00 55.00 89 LYS A N 1
ATOM 723 C CA . LYS A 1 89 ? -5.570 -3.063 24.938 1.00 55.00 89 LYS A CA 1
ATOM 724 C C . LYS A 1 89 ? -6.199 -2.865 26.311 1.00 55.00 89 LYS A C 1
ATOM 726 O O . LYS A 1 89 ? -6.347 -1.729 26.757 1.00 55.00 89 LYS A O 1
ATOM 731 N N . GLU A 1 90 ? -6.664 -3.950 26.927 1.00 53.97 90 GLU A N 1
ATOM 732 C CA . GLU A 1 90 ? -7.098 -3.905 28.318 1.00 53.97 90 GLU A CA 1
ATOM 733 C C . GLU A 1 90 ? -5.947 -3.299 29.130 1.00 53.97 90 GLU A C 1
ATOM 735 O O . GLU A 1 90 ? -4.785 -3.677 28.907 1.00 53.97 90 GLU A O 1
ATOM 740 N N . PRO A 1 91 ? -6.226 -2.317 30.010 1.00 62.69 91 PRO A N 1
ATOM 741 C CA . PRO A 1 91 ? -5.190 -1.760 30.861 1.00 62.69 91 PRO A CA 1
ATOM 742 C C . PRO A 1 91 ? -4.506 -2.935 31.560 1.00 62.69 91 PRO A C 1
ATOM 744 O O . PRO A 1 91 ? -5.210 -3.860 31.983 1.00 62.69 91 PRO A O 1
ATOM 747 N N . PRO A 1 92 ? -3.160 -2.960 31.624 1.00 66.00 92 PRO A N 1
ATOM 748 C CA . PRO A 1 92 ? -2.448 -4.098 32.179 1.00 66.00 92 PRO A CA 1
ATOM 749 C C . PRO A 1 92 ? -3.056 -4.393 33.542 1.00 66.00 92 PRO A C 1
ATOM 751 O O . PRO A 1 92 ? -3.002 -3.541 34.431 1.00 66.00 92 PRO A O 1
ATOM 754 N N . ARG A 1 93 ? -3.693 -5.568 33.671 1.00 64.31 93 ARG A N 1
ATOM 755 C CA . ARG A 1 93 ? -4.226 -6.063 34.941 1.00 64.31 93 ARG A CA 1
ATOM 756 C C . ARG A 1 93 ? -3.075 -5.924 35.919 1.00 64.31 93 ARG A C 1
ATOM 758 O O . ARG A 1 93 ? -2.079 -6.638 35.786 1.00 64.31 93 ARG A O 1
ATOM 765 N N . GLN A 1 94 ? -3.170 -4.953 36.828 1.00 66.44 94 GLN A N 1
ATOM 766 C CA . GLN A 1 94 ? -2.204 -4.815 37.901 1.00 66.44 94 GLN A CA 1
ATOM 767 C C . GLN A 1 94 ? -2.206 -6.176 38.576 1.00 66.44 94 GLN A C 1
ATOM 769 O O . GLN A 1 94 ? -3.234 -6.598 39.109 1.00 66.44 94 GLN A O 1
ATOM 774 N N . LYS A 1 95 ? -1.105 -6.919 38.432 1.00 66.88 95 LYS A N 1
ATOM 775 C CA . LYS A 1 95 ? -0.935 -8.181 39.136 1.00 66.88 95 LYS A CA 1
ATOM 776 C C . LYS A 1 95 ? -1.003 -7.788 40.599 1.00 66.88 95 LYS A C 1
ATOM 778 O O . LYS A 1 95 ? -0.045 -7.215 41.112 1.00 66.88 95 LYS A O 1
ATOM 783 N N . GLN A 1 96 ? -2.162 -7.991 41.223 1.00 61.81 96 GLN A N 1
ATOM 784 C CA . GLN A 1 96 ? -2.306 -7.814 42.654 1.00 61.81 96 GLN A CA 1
ATOM 785 C C . GLN A 1 96 ? -1.203 -8.672 43.251 1.00 61.81 96 GLN A C 1
ATOM 787 O O . GLN A 1 96 ? -1.145 -9.875 42.981 1.00 61.81 96 GLN A O 1
ATOM 792 N N . ALA A 1 97 ? -0.254 -8.028 43.932 1.00 63.50 97 ALA A N 1
ATOM 793 C CA . ALA A 1 97 ? 0.798 -8.742 44.618 1.00 63.50 97 ALA A CA 1
ATOM 794 C C . ALA A 1 97 ? 0.085 -9.722 45.545 1.00 63.50 97 ALA A C 1
ATOM 796 O O . ALA A 1 97 ? -0.621 -9.306 46.464 1.00 63.50 97 ALA A O 1
ATOM 797 N N . VAL A 1 98 ? 0.189 -11.016 45.242 1.00 62.69 98 VAL A N 1
ATOM 798 C CA . VAL A 1 98 ? -0.300 -12.057 46.134 1.00 62.69 98 VAL A CA 1
ATOM 799 C C . VAL A 1 98 ? 0.487 -11.835 47.412 1.00 62.69 98 VAL A C 1
ATOM 801 O O . VAL A 1 98 ? 1.701 -12.043 47.429 1.00 62.69 98 VAL A O 1
ATOM 804 N N . ILE A 1 99 ? -0.172 -11.314 48.447 1.00 62.88 99 ILE 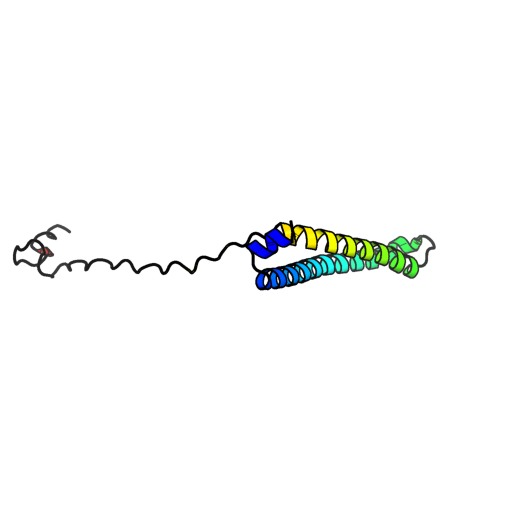A N 1
ATOM 805 C CA . ILE A 1 99 ? 0.429 -11.182 49.767 1.00 62.88 99 ILE A CA 1
ATOM 806 C C . ILE A 1 99 ? 0.756 -12.615 50.164 1.00 62.88 99 ILE A C 1
ATOM 808 O O . ILE A 1 99 ? -0.133 -13.389 50.516 1.00 62.88 99 ILE A O 1
ATOM 812 N N . ALA A 1 100 ? 2.024 -12.999 50.024 1.00 63.88 100 ALA A N 1
ATOM 813 C CA . ALA A 1 100 ? 2.514 -14.245 50.568 1.00 63.88 100 ALA A CA 1
ATOM 814 C C . ALA A 1 100 ? 2.229 -14.161 52.067 1.00 63.88 100 ALA A C 1
ATOM 816 O O . ALA A 1 100 ? 2.846 -13.356 52.768 1.00 63.88 100 ALA A O 1
ATOM 817 N N . GLY A 1 101 ? 1.228 -14.916 52.531 1.00 64.12 101 GLY A N 1
ATOM 818 C CA . GLY A 1 101 ? 0.883 -14.973 53.945 1.00 64.12 101 GLY A CA 1
ATOM 819 C C . GLY A 1 101 ? 2.160 -15.158 54.758 1.00 64.12 101 GLY A C 1
ATOM 820 O O . GLY A 1 101 ? 3.043 -15.914 54.344 1.00 64.12 101 GLY A O 1
ATOM 821 N N . LYS A 1 102 ? 2.288 -14.410 55.862 1.00 66.75 102 LYS A N 1
ATOM 822 C CA . LYS A 1 102 ? 3.453 -14.432 56.760 1.00 66.75 102 LYS A CA 1
ATOM 823 C C . LYS A 1 102 ? 3.862 -15.888 57.003 1.00 66.75 102 LYS A C 1
ATOM 825 O O . LYS A 1 102 ? 3.174 -16.614 57.717 1.00 66.75 102 LYS A O 1
ATOM 830 N N . LYS A 1 103 ? 4.957 -16.334 56.379 1.00 70.88 103 LYS A N 1
ATOM 831 C CA . LYS A 1 103 ? 5.508 -17.664 56.643 1.00 70.88 103 LYS A CA 1
ATOM 832 C C . LYS A 1 103 ? 5.975 -17.647 58.091 1.00 70.88 103 LYS A C 1
ATOM 834 O O . LYS A 1 103 ? 6.852 -16.857 58.428 1.00 70.88 103 LYS A O 1
ATOM 839 N N . VAL A 1 104 ? 5.352 -18.464 58.937 1.00 74.75 104 VAL A N 1
ATOM 840 C CA . VAL A 1 104 ? 5.746 -18.600 60.342 1.00 74.75 104 VAL A CA 1
ATOM 841 C C . VAL A 1 104 ? 7.194 -19.079 60.367 1.00 74.75 104 VAL A C 1
ATOM 843 O O . VAL A 1 104 ? 7.512 -20.152 59.850 1.00 74.75 104 VAL A O 1
ATOM 846 N N . GLY A 1 105 ? 8.088 -18.257 60.909 1.00 79.38 105 GLY A N 1
ATOM 847 C CA . GLY A 1 105 ? 9.500 -18.575 61.009 1.00 79.38 105 GLY A CA 1
ATOM 848 C C . GLY A 1 105 ? 9.727 -19.748 61.958 1.00 79.38 105 GLY A C 1
ATOM 849 O O . GLY A 1 105 ? 9.011 -19.941 62.938 1.00 79.38 105 GLY A O 1
ATOM 850 N N . ARG A 1 106 ? 10.783 -20.531 61.718 1.00 82.75 106 ARG A N 1
ATOM 851 C CA . ARG A 1 106 ? 11.113 -21.738 62.503 1.00 82.75 106 ARG A CA 1
ATOM 852 C C . ARG A 1 106 ? 11.223 -21.476 64.021 1.00 82.75 106 ARG A C 1
ATOM 854 O O . ARG A 1 106 ? 10.977 -22.377 64.821 1.00 82.75 106 ARG A O 1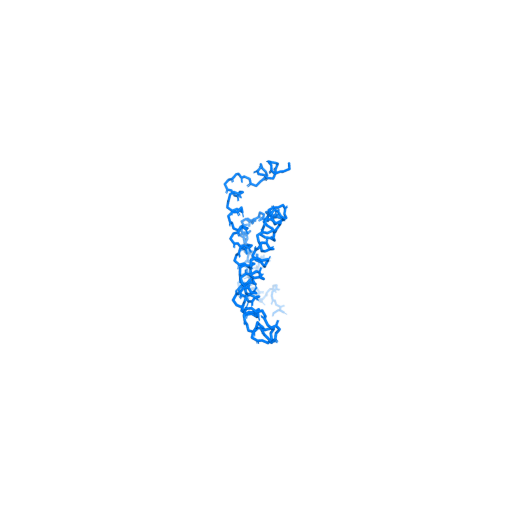
ATOM 861 N N . ASN A 1 107 ? 11.564 -20.253 64.430 1.00 84.50 107 ASN A N 1
ATOM 862 C CA . ASN A 1 107 ? 11.668 -19.839 65.834 1.00 84.50 107 ASN A CA 1
ATOM 863 C C . ASN A 1 107 ? 10.476 -19.006 66.350 1.00 84.50 107 ASN A C 1
ATOM 865 O O . ASN A 1 107 ? 10.467 -18.710 67.546 1.00 84.50 107 ASN A O 1
ATOM 869 N N . ASP A 1 108 ? 9.506 -18.649 65.503 1.00 87.25 108 ASP A N 1
ATOM 870 C CA . ASP A 1 108 ? 8.346 -17.839 65.895 1.00 87.25 108 ASP A CA 1
ATOM 871 C C . ASP A 1 108 ? 7.388 -18.635 66.799 1.00 87.25 108 ASP A C 1
ATOM 873 O O . ASP A 1 108 ? 7.407 -19.875 66.781 1.00 87.25 108 ASP A O 1
ATOM 877 N N . PRO A 1 109 ? 6.548 -17.961 67.609 1.00 86.00 109 PRO A N 1
ATOM 878 C CA . PRO A 1 109 ? 5.488 -18.615 68.369 1.00 86.00 109 PRO A CA 1
ATOM 879 C C . PRO A 1 109 ? 4.590 -19.449 67.451 1.00 86.00 109 PRO A C 1
ATOM 881 O O . PRO A 1 109 ? 4.141 -18.986 66.404 1.00 86.00 109 PRO A O 1
ATOM 884 N N . CYS A 1 110 ? 4.346 -20.702 67.830 1.00 85.94 110 CYS A N 1
ATOM 885 C CA . CYS A 1 110 ? 3.581 -21.620 67.000 1.00 85.94 110 CYS A CA 1
ATOM 886 C C . CYS A 1 110 ? 2.089 -21.222 66.977 1.00 85.94 110 CYS A C 1
ATOM 888 O O . CYS A 1 110 ? 1.492 -21.084 68.048 1.00 85.94 110 CYS A O 1
ATOM 890 N N . PRO A 1 111 ? 1.450 -21.108 65.795 1.00 83.94 111 PRO A N 1
ATOM 891 C CA . PRO A 1 111 ? 0.070 -20.627 65.666 1.00 83.94 111 PRO A CA 1
ATOM 892 C C . PRO A 1 111 ? -0.992 -21.596 66.212 1.00 83.94 111 PRO A C 1
ATOM 894 O O . PRO A 1 111 ? -2.155 -21.230 66.308 1.00 83.94 111 PRO A O 1
ATOM 897 N N . CYS A 1 112 ? -0.617 -22.817 66.609 1.00 83.06 112 CYS A N 1
ATOM 898 C CA . CYS A 1 112 ? -1.525 -23.795 67.222 1.00 83.06 112 CYS A CA 1
ATOM 899 C C . CYS A 1 112 ? -1.864 -23.506 68.699 1.00 83.06 112 CYS A C 1
ATOM 901 O O . CYS A 1 112 ? -2.508 -24.328 69.343 1.00 83.06 112 CYS A O 1
ATOM 903 N N . GLY A 1 113 ? -1.385 -22.389 69.265 1.00 78.88 113 GLY A N 1
ATOM 904 C CA . GLY A 1 113 ? -1.696 -21.984 70.643 1.00 78.88 113 GLY A CA 1
ATOM 905 C C . GLY A 1 113 ? -0.914 -22.726 71.732 1.00 78.88 113 GLY A C 1
ATOM 906 O O . GLY A 1 113 ? -1.156 -22.520 72.913 1.00 78.88 113 GLY A O 1
ATOM 907 N N . SER A 1 114 ? 0.067 -23.556 71.367 1.00 82.56 114 SER A N 1
ATOM 908 C CA . SER A 1 114 ? 0.835 -24.373 72.323 1.00 82.56 114 SER A CA 1
ATOM 909 C C . SER A 1 114 ? 1.842 -23.602 73.192 1.00 82.56 114 SER A C 1
ATOM 911 O O . SER A 1 114 ? 2.518 -24.212 74.022 1.00 82.56 114 SER A O 1
ATOM 913 N N . GLY A 1 115 ? 2.023 -22.295 72.959 1.00 83.94 115 GLY A N 1
ATOM 914 C CA . GLY A 1 115 ? 3.014 -21.447 73.643 1.00 83.94 115 GLY A CA 1
ATOM 915 C C . GLY A 1 115 ? 4.484 -21.758 73.310 1.00 83.94 115 GLY A C 1
ATOM 916 O O . GLY A 1 115 ? 5.388 -21.107 73.828 1.00 83.94 115 GLY A O 1
ATOM 917 N N . LYS A 1 116 ? 4.754 -22.742 72.441 1.00 87.81 116 LYS A N 1
ATOM 918 C CA . LYS A 1 116 ? 6.105 -23.197 72.065 1.00 87.81 116 LYS A CA 1
ATOM 919 C C . LYS A 1 116 ? 6.544 -22.587 70.727 1.00 87.81 116 LYS A C 1
ATOM 921 O O . LYS A 1 116 ? 5.712 -22.243 69.891 1.00 87.81 116 LYS A O 1
ATOM 926 N N . LYS A 1 117 ? 7.860 -22.495 70.488 1.00 88.31 117 LYS A N 1
ATOM 927 C CA . LYS A 1 117 ? 8.418 -22.093 69.176 1.00 88.31 117 LYS A CA 1
ATOM 928 C C . LYS A 1 117 ? 8.040 -23.107 68.090 1.00 88.31 117 LYS A C 1
ATOM 930 O O . LYS A 1 117 ? 8.023 -24.308 68.372 1.00 88.31 117 LYS A O 1
ATOM 935 N N . TYR A 1 118 ? 7.819 -22.653 66.855 1.00 89.69 118 TYR A N 1
ATOM 936 C CA . TYR A 1 118 ? 7.330 -23.472 65.737 1.00 89.69 118 TYR A CA 1
ATOM 937 C C . TYR A 1 118 ? 8.128 -24.774 65.533 1.00 89.69 118 TYR A C 1
ATOM 939 O O . TYR A 1 118 ? 7.537 -25.853 65.507 1.00 89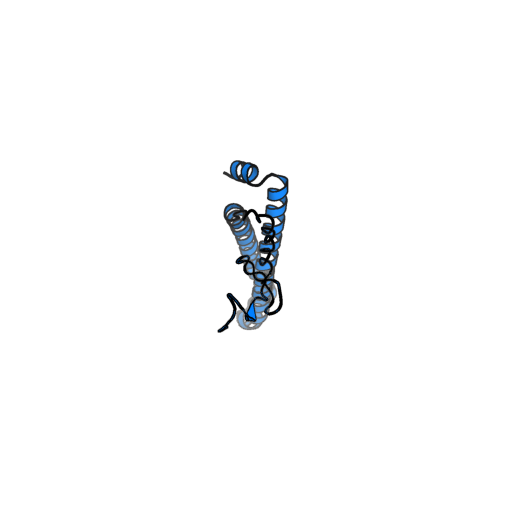.69 118 TYR A O 1
ATOM 947 N N . LYS A 1 119 ? 9.470 -24.720 65.535 1.00 87.56 119 LYS A N 1
ATOM 948 C CA . LYS A 1 119 ? 10.362 -25.902 65.427 1.00 87.56 119 LYS A CA 1
ATOM 949 C C . LYS A 1 119 ? 10.201 -26.954 66.518 1.00 87.56 119 LYS A C 1
ATOM 951 O O . LYS A 1 119 ? 10.615 -28.096 66.355 1.00 87.56 119 LYS A O 1
ATOM 956 N N . HIS A 1 120 ? 9.667 -26.560 67.667 1.00 88.44 120 HIS A N 1
ATOM 957 C CA . HIS A 1 120 ? 9.453 -27.446 68.802 1.00 88.44 120 HIS A CA 1
ATOM 958 C C . HIS A 1 120 ? 7.995 -27.899 68.916 1.00 88.44 120 HIS A C 1
ATOM 960 O O . HIS A 1 120 ? 7.685 -28.615 69.868 1.00 88.44 120 HIS A O 1
ATOM 966 N N . CYS A 1 121 ? 7.131 -27.523 67.972 1.00 89.00 121 CYS A N 1
ATOM 967 C CA . CYS A 1 121 ? 5.734 -27.932 67.900 1.00 89.00 121 CYS A CA 1
ATOM 968 C C . CYS A 1 121 ? 5.396 -28.407 66.474 1.00 89.00 121 CYS A C 1
ATOM 970 O O . CYS A 1 121 ? 5.946 -29.417 66.050 1.00 89.00 121 CYS A O 1
ATOM 972 N N . CYS A 1 122 ? 4.545 -27.696 65.727 1.00 83.88 122 CYS A N 1
ATOM 973 C CA . CYS A 1 122 ? 4.073 -28.113 64.400 1.00 83.88 122 CYS A CA 1
ATOM 974 C C . CYS A 1 122 ? 5.173 -28.204 63.325 1.00 83.88 122 CYS A C 1
ATOM 976 O O . CYS A 1 122 ? 4.964 -28.852 62.309 1.00 83.88 122 CYS A O 1
ATOM 978 N N . GLY A 1 123 ? 6.339 -27.584 63.536 1.00 83.12 123 GLY A N 1
ATOM 979 C CA . GLY A 1 123 ? 7.503 -27.679 62.649 1.00 83.12 123 GLY A CA 1
ATOM 980 C C . GLY A 1 123 ? 8.548 -28.714 63.079 1.00 83.12 123 GLY A C 1
ATOM 981 O O . GLY A 1 123 ? 9.671 -28.678 62.583 1.00 83.12 123 GLY A O 1
ATOM 982 N N . ARG A 1 124 ? 8.244 -29.587 64.048 1.00 79.75 124 ARG A N 1
ATOM 983 C CA . ARG A 1 124 ? 9.181 -30.607 64.539 1.00 79.75 124 ARG A CA 1
ATOM 984 C C . ARG A 1 124 ? 9.195 -31.791 63.560 1.00 79.75 124 ARG A C 1
ATOM 986 O O . ARG A 1 124 ? 8.353 -32.672 63.660 1.00 79.75 124 ARG A O 1
ATOM 993 N N . GLY A 1 125 ? 10.132 -31.784 62.614 1.00 71.44 125 GLY A N 1
ATOM 994 C CA . GLY A 1 125 ? 10.245 -32.800 61.550 1.00 71.44 125 GLY A CA 1
ATOM 995 C C . GLY A 1 125 ? 10.310 -32.224 60.133 1.00 71.44 125 GLY A C 1
ATOM 996 O O . GLY A 1 125 ? 10.439 -32.980 59.177 1.00 71.44 125 GLY A O 1
ATOM 997 N N . ILE A 1 126 ? 10.247 -30.893 60.024 1.00 66.62 126 ILE A N 1
ATOM 998 C CA . ILE A 1 126 ? 10.561 -30.101 58.831 1.00 66.62 126 ILE A CA 1
ATOM 999 C C . ILE A 1 126 ? 11.884 -29.357 59.090 1.00 66.62 126 ILE A C 1
ATOM 1001 O O . ILE A 1 126 ? 12.689 -29.255 58.147 1.00 66.62 126 ILE A O 1
#

pLDDT: mean 85.36, std 12.27, range [53.97, 98.25]